Protein AF-A0A922PUW0-F1 (afdb_monomer)

Mean predicted aligned error: 14.04 Å

Sequence (118 aa):
MANHLNEHLGPGEKPNTASQIGNWERGIRTPSYIEARKLAEFFNVSLDYLTGKTDRNDFDLAKLFFSNKDLLFNNTVLSSDDRYEIFQLIDGYLKGRTNRHDTDKFYGKQEQLDLKLK

Secondary structure (DSSP, 8-state):
-HHHHTTTPPTTPPPPPHHHHHHHHTTSSPPPHHHHHHHHHHHT--HHHHTT----S---HHHHHTSSSPPEETTEEPPHHHHHHHHHHHHHHHHHHHHHHHHHHHHHHHTT------

Foldseek 3Di:
DQVQLQPDDDVPDDGDDPVNVVCCVVVVDPDDPSSLVSVCVVVVHDSCVVVVVPPPPDDDLLCVLVDPDQDDDPNDTQDNVNSVVVVCVVVVVVVVVVVVVVVCVVVVVVVPPPPPDD

Organism: NCBI:txid1423794

Radius of gyration: 27.44 Å; Cα contacts (8 Å, |Δi|>4): 51; chains: 1; bounding box: 75×52×54 Å

Nearest PDB structures (foldseek):
  3op9-assembly1_A  TM=5.362E-01  e=9.528E-01  Listeria innocua
  6hu8-assembly1_A  TM=7.348E-01  e=4.985E+00  Streptococcus vestibularis F0396
  5jub-assembly1_B  TM=6.936E-01  e=5.635E+00  Streptococcus thermophilus LMD-9
  6qer-assembly4_D  TM=4.568E-01  e=3.901E+00  Streptococcus thermophilus LMD-9

pLDDT: mean 82.91, std 15.03, range [44.72, 97.06]

InterPro domains:
  IPR001387 Cro/C1-type, helix-turn-helix domain [PF01381] (18-50)
  IPR001387 Cro/C1-type, helix-turn-helix domain [PS50943] (17-50)
  IPR001387 Cro/C1-type, helix-turn-helix domain [cd00093] (17-50)
  IPR010982 Lambda repressor-like, DNA-binding domain superfamily [G3DSA:1.10.260.40] (1-58)
  IPR010982 Lambda repressor-like, DNA-binding domain superfamily [SSF47413] (18-56)

Structure (mmCIF, N/CA/C/O backbone):
data_AF-A0A922PUW0-F1
#
_entry.id   AF-A0A922PUW0-F1
#
loop_
_atom_site.group_PDB
_atom_site.id
_atom_site.type_symbol
_atom_site.label_atom_id
_atom_site.label_alt_id
_atom_site.label_comp_id
_atom_site.label_asym_id
_atom_site.label_entity_id
_atom_site.label_seq_id
_atom_site.pdbx_PDB_ins_code
_atom_site.Cartn_x
_atom_site.Cartn_y
_atom_site.Cartn_z
_atom_site.occupancy
_atom_site.B_iso_or_equiv
_atom_site.auth_seq_id
_atom_site.auth_comp_id
_atom_site.auth_asym_id
_atom_site.auth_atom_id
_atom_site.pdbx_PDB_model_num
ATOM 1 N N . MET A 1 1 ? 3.504 3.024 -24.754 1.00 79.88 1 MET A N 1
ATOM 2 C CA . MET A 1 1 ? 4.275 2.517 -23.600 1.00 79.88 1 MET A CA 1
ATOM 3 C C . MET A 1 1 ? 5.778 2.711 -23.773 1.00 79.88 1 MET A C 1
ATOM 5 O O . MET A 1 1 ? 6.323 3.515 -23.039 1.00 79.88 1 MET A O 1
ATOM 9 N N . ALA A 1 2 ? 6.440 2.083 -24.760 1.00 83.50 2 ALA A N 1
ATOM 10 C CA . ALA A 1 2 ? 7.894 2.238 -24.967 1.00 83.50 2 ALA A CA 1
ATOM 11 C C . ALA A 1 2 ? 8.366 3.698 -25.032 1.00 83.50 2 ALA A C 1
ATOM 13 O O . ALA A 1 2 ? 9.316 4.059 -24.351 1.00 83.50 2 ALA A O 1
ATOM 14 N N . ASN A 1 3 ? 7.658 4.536 -25.795 1.00 86.00 3 ASN A N 1
ATOM 15 C CA . ASN A 1 3 ? 7.990 5.956 -25.924 1.00 86.00 3 ASN A CA 1
ATOM 16 C C . ASN A 1 3 ? 7.981 6.670 -24.565 1.00 86.00 3 ASN A C 1
ATOM 18 O O . ASN A 1 3 ? 8.948 7.345 -24.249 1.00 86.00 3 ASN A O 1
ATOM 22 N N . HIS A 1 4 ? 6.964 6.420 -23.734 1.00 85.25 4 HIS A N 1
ATOM 23 C CA . HIS A 1 4 ? 6.833 7.032 -22.411 1.00 85.25 4 HIS A CA 1
ATOM 24 C C . HIS A 1 4 ? 7.900 6.541 -21.423 1.00 85.25 4 HIS A C 1
ATOM 26 O O . HIS A 1 4 ? 8.443 7.321 -20.650 1.00 85.25 4 HIS A O 1
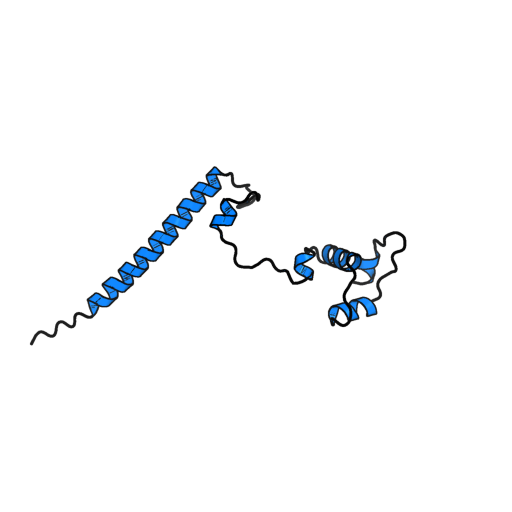ATOM 32 N N . LEU A 1 5 ? 8.271 5.255 -21.467 1.00 85.56 5 LEU A N 1
ATOM 33 C CA . LEU A 1 5 ? 9.370 4.733 -20.637 1.00 85.56 5 LEU A CA 1
ATOM 34 C C . LEU A 1 5 ? 10.738 5.322 -21.027 1.00 85.56 5 LEU A C 1
ATOM 36 O O . LEU A 1 5 ? 11.698 5.210 -20.265 1.00 85.56 5 LEU A O 1
ATOM 40 N N . ASN A 1 6 ? 10.833 5.932 -22.210 1.00 89.50 6 ASN A N 1
ATOM 41 C CA . ASN A 1 6 ? 12.051 6.539 -22.734 1.00 89.50 6 ASN A CA 1
ATOM 42 C C . ASN A 1 6 ? 12.082 8.070 -22.577 1.00 89.50 6 ASN A C 1
ATOM 44 O O . ASN A 1 6 ? 13.077 8.679 -22.959 1.00 89.50 6 ASN A O 1
ATOM 48 N N . GLU A 1 7 ? 11.039 8.697 -22.020 1.00 85.19 7 GLU A N 1
ATOM 49 C CA . GLU A 1 7 ? 10.975 10.160 -21.841 1.00 85.19 7 GLU A CA 1
ATOM 50 C C . GLU A 1 7 ? 12.006 10.677 -20.822 1.00 85.19 7 GLU A C 1
ATOM 52 O O . GLU A 1 7 ? 12.494 11.800 -20.945 1.00 85.19 7 GLU A O 1
ATOM 57 N N . HIS A 1 8 ? 12.407 9.838 -19.861 1.00 76.44 8 HIS A N 1
ATOM 58 C CA . HIS A 1 8 ? 13.353 10.185 -18.797 1.00 76.44 8 HIS A CA 1
ATOM 59 C C . HIS A 1 8 ? 14.489 9.156 -18.686 1.00 76.44 8 HIS A C 1
ATOM 61 O O . HIS A 1 8 ? 14.627 8.459 -17.681 1.00 76.44 8 HIS A O 1
ATOM 67 N N . LEU A 1 9 ? 15.300 9.031 -19.741 1.00 83.12 9 LEU A N 1
ATOM 68 C CA . LEU A 1 9 ? 16.475 8.154 -19.734 1.00 83.12 9 LEU A CA 1
ATOM 69 C C . LEU A 1 9 ? 17.616 8.753 -18.902 1.00 83.12 9 LEU A C 1
ATOM 71 O O . LEU A 1 9 ? 18.029 9.894 -19.115 1.00 83.12 9 LEU A O 1
ATOM 75 N N . GLY A 1 10 ? 18.148 7.956 -17.976 1.00 80.94 10 GLY A N 1
ATOM 76 C CA . GLY A 1 10 ? 19.353 8.299 -17.225 1.00 80.94 10 GLY A CA 1
ATOM 77 C C . GLY A 1 10 ? 20.632 8.241 -18.080 1.00 80.94 10 GLY A C 1
ATOM 78 O O . GLY A 1 10 ? 20.634 7.671 -19.177 1.00 80.94 10 GLY A O 1
ATOM 79 N N . PRO A 1 11 ? 21.761 8.789 -17.592 1.00 81.88 11 PRO A N 1
ATOM 80 C CA . PRO A 1 11 ? 23.034 8.736 -18.308 1.00 81.88 11 PRO A CA 1
ATOM 81 C C . PRO A 1 11 ? 23.467 7.287 -18.579 1.00 81.88 11 PRO A C 1
ATOM 83 O O . PRO A 1 11 ? 23.647 6.501 -17.652 1.00 81.88 11 PRO A O 1
ATOM 86 N N . GLY A 1 12 ? 23.647 6.933 -19.855 1.00 82.62 12 GLY A N 1
ATOM 87 C CA . GLY A 1 12 ? 24.061 5.587 -20.273 1.00 82.62 12 GLY A CA 1
ATOM 88 C C . GLY A 1 12 ? 22.928 4.559 -20.381 1.00 82.62 12 GLY A C 1
ATOM 89 O O . GLY A 1 12 ? 23.191 3.409 -20.742 1.00 82.62 12 GLY A O 1
ATOM 90 N N . GLU A 1 13 ? 21.677 4.947 -20.124 1.00 85.75 13 GLU A N 1
ATOM 91 C CA . GLU A 1 13 ? 20.528 4.070 -20.335 1.00 85.75 13 GLU A CA 1
ATOM 92 C C . GLU A 1 13 ? 20.184 3.949 -21.822 1.00 85.75 13 GLU A C 1
ATOM 94 O O . GLU A 1 13 ? 20.151 4.928 -22.570 1.00 85.75 13 GLU A O 1
ATOM 99 N N . LYS A 1 14 ? 19.909 2.718 -22.259 1.00 86.69 14 LYS A N 1
ATOM 100 C CA . LYS A 1 14 ? 19.445 2.450 -23.621 1.00 86.69 14 LYS A CA 1
ATOM 101 C C . LYS A 1 14 ? 17.919 2.562 -23.679 1.00 86.69 14 LYS A C 1
ATOM 103 O O . LYS A 1 14 ? 17.259 2.116 -22.742 1.00 86.69 14 LYS A O 1
ATOM 108 N N . PRO A 1 15 ? 17.353 3.086 -24.778 1.00 89.38 15 PRO A N 1
ATOM 109 C CA . PRO A 1 15 ? 15.911 3.160 -24.941 1.00 89.38 15 PRO A CA 1
ATOM 110 C C . PRO A 1 15 ? 15.289 1.762 -25.000 1.00 89.38 15 PRO A C 1
ATOM 112 O O . PRO A 1 15 ? 15.793 0.852 -25.664 1.00 89.38 15 PRO A O 1
ATOM 115 N N . ASN A 1 16 ? 14.145 1.619 -24.344 1.00 90.75 16 ASN A N 1
ATOM 116 C CA . ASN A 1 16 ? 13.308 0.437 -24.411 1.00 90.75 16 ASN A CA 1
ATOM 117 C C . ASN A 1 16 ? 12.664 0.308 -25.786 1.00 90.75 16 ASN A C 1
ATOM 119 O O . ASN A 1 16 ? 12.144 1.276 -26.345 1.00 90.75 16 ASN A O 1
ATOM 123 N N . THR A 1 17 ? 12.643 -0.915 -26.309 1.00 92.56 17 THR A N 1
ATOM 124 C CA . THR A 1 17 ? 11.948 -1.236 -27.559 1.00 92.56 17 THR A CA 1
ATOM 125 C C . THR A 1 17 ? 10.586 -1.863 -27.274 1.00 92.56 17 THR A C 1
ATOM 127 O O . THR A 1 17 ? 10.384 -2.506 -26.244 1.00 92.56 17 THR A O 1
ATOM 130 N N . ALA A 1 18 ? 9.648 -1.743 -28.217 1.00 90.06 18 ALA A N 1
ATOM 131 C CA . ALA A 1 18 ? 8.347 -2.406 -28.107 1.00 90.06 18 ALA A CA 1
ATOM 132 C C . ALA A 1 18 ? 8.483 -3.936 -27.971 1.00 90.06 18 ALA A C 1
ATOM 134 O O . ALA A 1 18 ? 7.767 -4.558 -27.193 1.00 90.06 18 ALA A O 1
ATOM 135 N N . SER A 1 19 ? 9.456 -4.536 -28.667 1.00 92.12 19 SER A N 1
ATOM 136 C CA . SER A 1 19 ? 9.760 -5.970 -28.561 1.00 92.12 19 SER A CA 1
ATOM 137 C C . SER A 1 19 ? 10.231 -6.360 -27.156 1.00 92.12 19 SER A C 1
ATOM 139 O O . SER A 1 19 ? 9.808 -7.380 -26.616 1.00 92.12 19 SER A O 1
ATOM 141 N N . GLN A 1 20 ? 11.070 -5.530 -26.529 1.00 92.00 20 GLN A N 1
ATOM 142 C CA . GLN A 1 20 ? 11.525 -5.749 -25.158 1.00 92.00 20 GLN A CA 1
ATOM 143 C C . GLN A 1 20 ? 10.354 -5.764 -24.168 1.00 92.00 20 GLN A C 1
ATOM 145 O O . GLN A 1 20 ? 10.270 -6.689 -23.365 1.00 92.00 20 GLN A O 1
ATOM 150 N N . ILE A 1 21 ? 9.416 -4.822 -24.295 1.00 91.50 21 ILE A N 1
ATOM 151 C CA . ILE A 1 21 ? 8.204 -4.771 -23.462 1.00 91.50 21 ILE A CA 1
ATOM 152 C C . ILE A 1 21 ? 7.316 -5.990 -23.711 1.00 91.50 21 ILE A C 1
ATOM 154 O O . ILE A 1 21 ? 6.932 -6.669 -22.764 1.00 91.50 21 ILE A O 1
ATOM 158 N N . GLY A 1 22 ? 7.085 -6.353 -24.974 1.00 92.06 22 GLY A N 1
ATOM 159 C CA . GLY A 1 22 ? 6.299 -7.542 -25.309 1.00 92.06 22 GLY A CA 1
ATOM 160 C C . GLY A 1 22 ? 6.934 -8.855 -24.827 1.00 92.06 22 GLY A C 1
ATOM 161 O O . GLY A 1 22 ? 6.242 -9.861 -24.675 1.00 92.06 22 GLY A O 1
ATOM 162 N N . ASN A 1 23 ? 8.250 -8.896 -24.587 1.00 94.81 23 ASN A N 1
ATOM 163 C CA . ASN A 1 23 ? 8.901 -10.036 -23.932 1.00 94.81 23 ASN A CA 1
ATOM 164 C C . ASN A 1 23 ? 8.639 -10.059 -22.417 1.00 94.81 23 ASN A C 1
ATOM 166 O O . ASN A 1 23 ? 8.549 -11.150 -21.857 1.00 94.81 23 ASN A O 1
ATOM 170 N N . TRP A 1 24 ? 8.508 -8.897 -21.767 1.00 94.19 24 TRP A N 1
ATOM 171 C CA . TRP A 1 24 ? 8.154 -8.789 -20.347 1.00 94.19 24 TRP A CA 1
ATOM 172 C C . TRP A 1 24 ? 6.706 -9.198 -20.092 1.00 94.19 24 TRP A C 1
ATOM 174 O O . TRP A 1 24 ? 6.453 -10.021 -19.220 1.00 94.19 24 TRP A O 1
ATOM 184 N N . GLU A 1 25 ? 5.769 -8.703 -20.903 1.00 89.06 25 GLU A N 1
ATOM 185 C CA . GLU A 1 25 ? 4.335 -9.014 -20.784 1.00 89.06 25 GLU A CA 1
ATOM 186 C C . GLU A 1 25 ? 4.040 -10.512 -20.945 1.00 89.06 25 GLU A C 1
ATOM 188 O O . GLU A 1 25 ? 3.142 -11.051 -20.307 1.00 89.06 25 GLU A O 1
ATOM 193 N N . ARG A 1 26 ? 4.830 -11.209 -21.772 1.00 92.25 26 ARG A N 1
ATOM 194 C CA . ARG A 1 26 ? 4.733 -12.665 -21.970 1.00 92.25 26 ARG A CA 1
ATOM 195 C C . ARG A 1 26 ? 5.555 -13.480 -20.967 1.00 92.25 26 ARG A C 1
ATOM 197 O O . ARG A 1 26 ? 5.589 -14.701 -21.080 1.00 92.25 26 ARG A O 1
ATOM 204 N N . GLY A 1 27 ? 6.270 -12.831 -20.045 1.00 88.94 27 GLY A N 1
ATOM 205 C CA . GLY A 1 27 ? 7.134 -13.499 -19.067 1.00 88.94 27 GLY A CA 1
ATOM 206 C C . GLY A 1 27 ? 8.367 -14.192 -19.662 1.00 88.94 27 GLY A C 1
ATOM 207 O O . GLY A 1 27 ? 8.992 -15.012 -18.999 1.00 88.94 27 GLY A O 1
ATOM 208 N N . ILE A 1 28 ? 8.740 -13.882 -20.908 1.00 94.62 28 ILE A N 1
ATOM 209 C CA . ILE A 1 28 ? 9.907 -14.477 -21.589 1.00 94.62 28 ILE A CA 1
ATOM 210 C C . ILE A 1 28 ? 11.209 -13.907 -21.027 1.00 94.62 28 ILE A C 1
ATOM 212 O O . ILE A 1 28 ? 12.239 -14.580 -20.997 1.00 94.62 28 ILE A O 1
ATOM 216 N N . ARG A 1 29 ? 11.180 -12.636 -20.617 1.00 93.06 29 ARG A N 1
ATOM 217 C CA . ARG A 1 29 ? 12.296 -11.957 -19.960 1.00 93.06 29 ARG A CA 1
ATOM 218 C C . ARG A 1 29 ? 11.786 -11.179 -18.763 1.00 93.06 29 ARG A C 1
ATOM 220 O O . ARG A 1 29 ? 10.670 -10.674 -18.784 1.00 93.06 29 ARG A O 1
ATOM 227 N N . THR A 1 30 ? 12.651 -11.008 -17.775 1.00 90.56 30 THR A N 1
ATOM 228 C CA . THR A 1 30 ? 12.373 -10.178 -16.603 1.00 90.56 30 THR A CA 1
ATOM 229 C C . THR A 1 30 ? 12.942 -8.773 -16.825 1.00 90.56 30 THR A C 1
ATOM 231 O O . THR A 1 30 ? 14.082 -8.660 -17.295 1.00 90.56 30 THR A O 1
ATOM 234 N N . PRO A 1 31 ? 12.191 -7.695 -16.532 1.00 92.44 31 PRO A N 1
ATOM 235 C CA . PRO A 1 31 ? 12.742 -6.343 -16.539 1.00 92.44 31 PRO A CA 1
ATOM 236 C C . PRO A 1 31 ? 13.846 -6.199 -15.481 1.00 92.44 31 PRO A C 1
ATOM 238 O O . PRO A 1 31 ? 13.845 -6.882 -14.457 1.00 92.44 31 PRO A O 1
ATOM 241 N N . SER A 1 32 ? 14.801 -5.297 -15.720 1.00 92.00 32 SER A N 1
ATOM 242 C CA . SER A 1 32 ? 15.762 -4.906 -14.683 1.00 92.00 32 SER A CA 1
ATOM 243 C C . SER A 1 32 ? 15.059 -4.077 -13.602 1.00 92.00 32 SER A C 1
ATOM 245 O O . SER A 1 32 ? 13.944 -3.600 -13.806 1.00 92.00 32 SER A O 1
ATOM 247 N N . TYR A 1 33 ? 15.721 -3.843 -12.468 1.00 90.38 33 TYR A N 1
ATOM 248 C CA . TYR A 1 33 ? 15.177 -2.975 -11.417 1.00 90.38 33 TYR A CA 1
ATOM 249 C C . TYR A 1 33 ? 14.811 -1.571 -11.930 1.00 90.38 33 TYR A C 1
ATOM 251 O O . TYR A 1 33 ? 13.745 -1.054 -11.610 1.00 90.38 33 TYR A O 1
ATOM 259 N N . ILE A 1 34 ? 15.670 -0.975 -12.763 1.00 90.81 34 ILE A N 1
ATOM 260 C CA . ILE A 1 34 ? 15.430 0.350 -13.349 1.00 90.81 34 ILE A CA 1
ATOM 261 C C . ILE A 1 34 ? 14.172 0.339 -14.217 1.00 90.81 34 ILE A C 1
ATOM 263 O O . ILE A 1 34 ? 13.340 1.235 -14.106 1.00 90.81 34 ILE A O 1
ATOM 267 N N . GLU A 1 35 ? 14.000 -0.703 -15.029 1.00 91.88 35 GLU A N 1
ATOM 268 C CA . GLU A 1 35 ? 12.821 -0.838 -15.881 1.00 91.88 35 GLU A CA 1
ATOM 269 C C . GLU A 1 35 ? 11.554 -1.114 -15.072 1.00 91.88 35 GLU A C 1
ATOM 271 O O . GLU A 1 35 ? 10.521 -0.502 -15.324 1.00 91.88 35 GLU A O 1
ATOM 276 N N . ALA A 1 36 ? 11.635 -1.945 -14.032 1.00 92.25 36 ALA A N 1
ATOM 277 C CA . ALA A 1 36 ? 10.529 -2.157 -13.104 1.00 92.25 36 ALA A CA 1
ATOM 278 C C . ALA A 1 36 ? 10.108 -0.854 -12.403 1.00 92.25 36 ALA A C 1
ATOM 280 O O . ALA A 1 36 ? 8.916 -0.595 -12.263 1.00 92.25 36 ALA A O 1
ATOM 281 N N . ARG A 1 37 ? 11.063 0.003 -12.014 1.00 91.44 37 ARG A N 1
ATOM 282 C CA . ARG A 1 37 ? 10.762 1.314 -11.418 1.00 91.44 37 ARG A CA 1
ATOM 283 C C . ARG A 1 37 ? 10.042 2.231 -12.408 1.00 91.44 37 ARG A C 1
ATOM 285 O O . ARG A 1 37 ? 9.017 2.800 -12.052 1.00 91.44 37 ARG A O 1
ATOM 292 N N . LYS A 1 38 ? 10.518 2.318 -13.654 1.00 91.19 38 LYS A N 1
ATOM 293 C CA . LYS A 1 38 ? 9.854 3.106 -14.710 1.00 91.19 38 LYS A CA 1
ATOM 294 C C . LYS A 1 38 ? 8.435 2.607 -14.990 1.00 91.19 38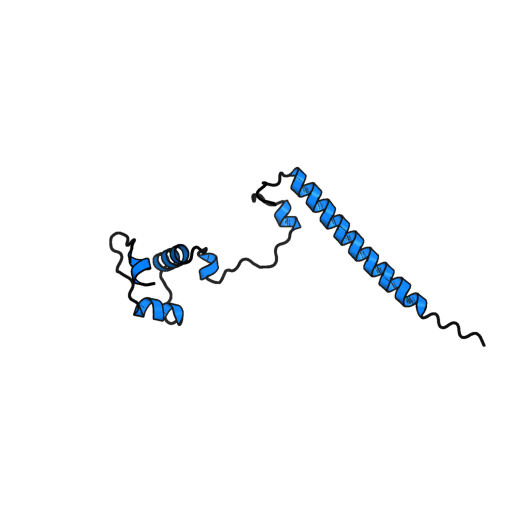 LYS A C 1
ATOM 296 O O . LYS A 1 38 ? 7.532 3.405 -15.208 1.00 91.19 38 LYS A O 1
ATOM 301 N N . LEU A 1 39 ? 8.228 1.289 -14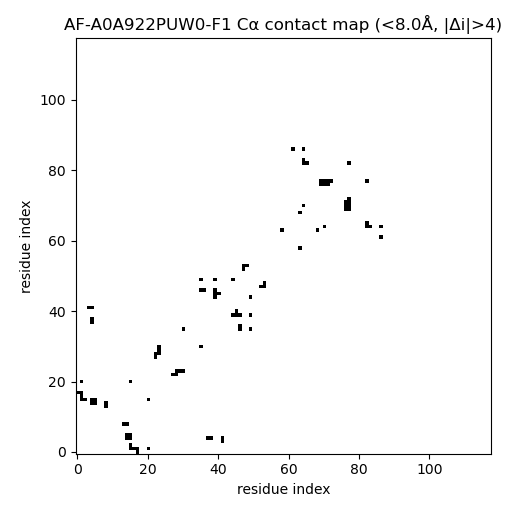.968 1.00 92.38 39 LEU A N 1
ATOM 302 C CA . LEU A 1 39 ? 6.901 0.685 -15.093 1.00 92.38 39 LEU A CA 1
ATOM 303 C C . LEU A 1 39 ? 5.989 1.085 -13.923 1.00 92.38 39 LEU A C 1
ATOM 305 O O . LEU A 1 39 ? 4.836 1.437 -14.151 1.00 92.38 39 LEU A O 1
ATOM 309 N N . ALA A 1 40 ? 6.503 1.062 -12.692 1.00 92.06 40 ALA A N 1
ATOM 310 C CA . ALA A 1 40 ? 5.751 1.441 -11.496 1.00 92.06 40 ALA A CA 1
ATOM 311 C C . ALA A 1 40 ? 5.326 2.917 -11.544 1.00 92.06 40 ALA A C 1
ATOM 313 O O . ALA A 1 40 ? 4.161 3.228 -11.309 1.00 92.06 40 ALA A O 1
ATOM 314 N N . GLU A 1 41 ? 6.238 3.805 -11.941 1.00 90.06 41 GLU A N 1
ATOM 315 C CA . GLU A 1 41 ? 5.962 5.230 -12.154 1.00 90.06 41 GLU A CA 1
ATOM 316 C C . GLU A 1 41 ? 4.938 5.452 -13.280 1.00 90.06 41 GLU A C 1
ATOM 318 O O . GLU A 1 41 ? 3.973 6.188 -13.090 1.00 90.06 41 GLU A O 1
ATOM 323 N N . PHE A 1 42 ? 5.090 4.768 -14.422 1.00 90.12 42 PHE A N 1
ATOM 324 C CA . PHE A 1 42 ? 4.173 4.876 -15.565 1.00 90.12 42 PHE A CA 1
ATOM 325 C C . PHE A 1 42 ? 2.732 4.475 -15.219 1.00 90.12 42 PHE A C 1
ATOM 327 O O . PHE A 1 42 ? 1.788 5.131 -15.652 1.00 90.12 42 PHE A O 1
ATOM 334 N N . PHE A 1 43 ? 2.552 3.405 -14.441 1.00 90.19 43 PHE A N 1
ATOM 335 C CA . PHE A 1 43 ? 1.228 2.939 -14.018 1.00 90.19 43 PHE A CA 1
ATOM 336 C C . PHE A 1 43 ? 0.741 3.572 -12.710 1.00 90.19 43 PHE A C 1
ATOM 338 O O . PHE A 1 43 ? -0.386 3.303 -12.299 1.00 90.19 43 PHE A O 1
ATOM 345 N N . ASN A 1 44 ? 1.563 4.404 -12.064 1.00 89.38 44 ASN A N 1
ATOM 346 C CA . ASN A 1 44 ? 1.306 4.969 -10.743 1.00 89.38 44 ASN A CA 1
ATOM 347 C C . ASN A 1 44 ? 0.960 3.896 -9.686 1.00 89.38 44 ASN A C 1
ATOM 349 O O . ASN A 1 44 ? -0.031 3.994 -8.961 1.00 89.38 44 ASN A O 1
ATOM 353 N N . VAL A 1 45 ? 1.779 2.846 -9.619 1.00 89.19 45 VAL A N 1
ATOM 354 C CA . VAL A 1 45 ? 1.656 1.726 -8.670 1.00 89.19 45 VAL A CA 1
ATOM 355 C C . VAL A 1 45 ? 2.966 1.512 -7.912 1.00 89.19 45 VAL A C 1
ATOM 357 O O . VAL A 1 45 ? 4.012 2.029 -8.297 1.00 89.19 45 VAL A O 1
ATOM 360 N N . SER A 1 46 ? 2.944 0.729 -6.831 1.00 90.25 46 SER A N 1
ATOM 361 C CA . SER A 1 46 ? 4.174 0.339 -6.132 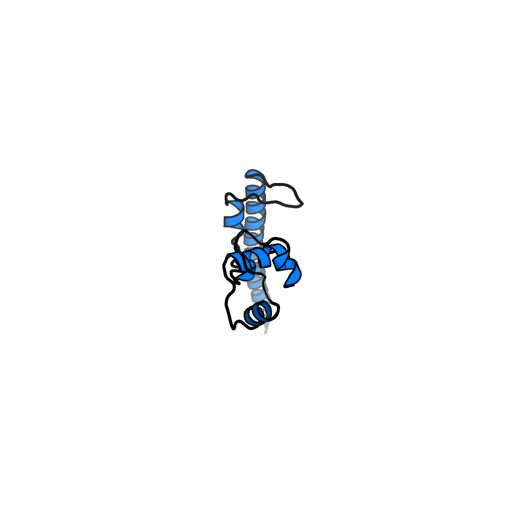1.00 90.25 46 SER A CA 1
ATOM 362 C C . SER A 1 46 ? 4.943 -0.754 -6.891 1.00 90.25 46 SER A C 1
ATOM 364 O O . SER A 1 46 ? 4.375 -1.538 -7.654 1.00 90.25 46 SER A O 1
ATOM 366 N N . LEU A 1 47 ? 6.253 -0.864 -6.648 1.00 90.00 47 LEU A N 1
ATOM 367 C CA . LEU A 1 47 ? 7.053 -1.995 -7.145 1.00 90.00 47 LEU A CA 1
ATOM 368 C C . LEU A 1 47 ? 6.547 -3.343 -6.608 1.00 90.00 47 LEU A C 1
ATOM 370 O O . LEU A 1 47 ? 6.573 -4.347 -7.322 1.00 90.00 47 LEU A O 1
ATOM 374 N N . ASP A 1 48 ? 6.054 -3.367 -5.370 1.00 86.88 48 ASP A N 1
ATOM 375 C CA . ASP A 1 48 ? 5.481 -4.570 -4.762 1.00 86.88 48 ASP A CA 1
ATOM 376 C C . ASP A 1 48 ? 4.239 -5.044 -5.527 1.00 86.88 48 ASP A C 1
ATOM 378 O O . ASP A 1 48 ? 4.119 -6.238 -5.817 1.00 86.88 48 ASP A O 1
ATOM 382 N N . TYR A 1 49 ? 3.398 -4.106 -5.982 1.00 86.88 49 TYR A N 1
ATOM 383 C CA . TYR A 1 49 ? 2.255 -4.399 -6.846 1.00 86.88 49 TYR A CA 1
ATOM 384 C C . TYR A 1 49 ? 2.683 -5.080 -8.156 1.00 86.88 49 TYR A C 1
ATOM 386 O O . TYR A 1 49 ? 2.098 -6.092 -8.541 1.00 86.88 49 TYR A O 1
ATOM 394 N N . LEU A 1 50 ? 3.749 -4.598 -8.808 1.00 87.94 50 LEU A N 1
ATOM 395 C CA . LEU A 1 50 ? 4.259 -5.205 -10.048 1.00 87.94 50 LEU A CA 1
ATOM 396 C C . LEU A 1 50 ? 4.817 -6.618 -9.854 1.00 87.94 50 LEU A C 1
ATOM 398 O O . LEU A 1 50 ? 4.748 -7.441 -10.764 1.00 87.94 50 LEU A O 1
ATOM 402 N N . THR A 1 51 ? 5.400 -6.904 -8.690 1.00 84.56 51 THR A N 1
ATOM 403 C CA . THR A 1 51 ? 6.020 -8.211 -8.418 1.00 84.56 51 THR A CA 1
ATOM 404 C C . THR A 1 51 ? 5.031 -9.255 -7.911 1.00 84.56 51 THR A C 1
ATOM 406 O O . THR A 1 51 ? 5.432 -10.376 -7.598 1.00 84.56 51 THR A O 1
ATOM 409 N N . GLY A 1 52 ? 3.744 -8.909 -7.810 1.00 75.81 52 GLY A N 1
ATOM 410 C CA . GLY A 1 52 ? 2.733 -9.802 -7.253 1.00 75.81 52 GLY A CA 1
ATOM 411 C C . GLY A 1 52 ? 2.935 -10.073 -5.762 1.00 75.81 52 GLY A C 1
ATOM 412 O O . GLY A 1 52 ? 2.248 -10.925 -5.201 1.00 75.81 52 GLY A O 1
ATOM 413 N N . LYS A 1 53 ? 3.825 -9.322 -5.095 1.00 67.06 53 LYS A N 1
ATOM 414 C CA . LYS A 1 53 ? 3.805 -9.159 -3.643 1.00 67.06 53 LYS A CA 1
ATOM 415 C C . LYS A 1 53 ? 2.662 -8.211 -3.312 1.00 67.06 53 LYS A C 1
ATOM 417 O O . LYS A 1 53 ? 2.861 -7.109 -2.817 1.00 67.06 53 LYS A O 1
ATOM 422 N N . THR A 1 54 ? 1.447 -8.631 -3.644 1.00 61.38 54 THR A N 1
ATOM 423 C CA . THR A 1 54 ? 0.278 -8.003 -3.055 1.00 61.38 54 THR A CA 1
ATOM 424 C C . THR A 1 54 ? 0.427 -8.205 -1.558 1.00 61.38 54 THR A C 1
ATOM 426 O O . THR A 1 54 ? 0.809 -9.297 -1.117 1.00 61.38 54 THR A O 1
ATOM 429 N N . ASP A 1 55 ? 0.179 -7.157 -0.783 1.00 59.31 55 ASP A N 1
ATOM 430 C CA . ASP A 1 55 ? 0.099 -7.291 0.659 1.00 59.31 55 ASP A CA 1
ATOM 431 C C . ASP A 1 55 ? -0.757 -8.518 0.997 1.00 59.31 55 ASP A C 1
ATOM 433 O O . ASP A 1 55 ? -1.746 -8.815 0.320 1.00 59.31 55 ASP A O 1
ATOM 437 N N . ARG A 1 56 ? -0.340 -9.290 2.000 1.00 58.06 56 ARG A N 1
ATOM 438 C CA . ARG A 1 56 ? -1.197 -10.317 2.592 1.00 58.06 56 ARG A CA 1
ATOM 439 C C . ARG A 1 56 ? -2.560 -9.671 2.865 1.00 58.06 56 ARG A C 1
ATOM 441 O O . ARG A 1 56 ? -2.644 -8.756 3.676 1.00 58.06 56 ARG A O 1
ATOM 448 N N . ASN A 1 57 ? -3.592 -10.082 2.122 1.00 63.16 57 ASN A N 1
ATOM 449 C CA . ASN A 1 57 ? -4.916 -9.444 2.162 1.00 63.16 57 ASN A CA 1
ATOM 450 C C . ASN A 1 57 ? -5.630 -9.656 3.508 1.00 63.16 57 ASN A C 1
ATOM 452 O O . ASN A 1 57 ? -6.690 -9.082 3.753 1.00 63.16 57 ASN A O 1
ATOM 456 N N . ASP A 1 58 ? -5.064 -10.482 4.381 1.00 71.12 58 ASP A N 1
ATOM 457 C CA . ASP A 1 58 ? -5.425 -10.623 5.775 1.00 71.12 58 ASP A CA 1
ATOM 458 C C . ASP A 1 58 ? -4.598 -9.667 6.646 1.00 71.12 58 ASP A C 1
ATOM 460 O O . ASP A 1 58 ? -3.450 -9.920 7.016 1.00 71.12 58 ASP A O 1
ATOM 464 N N . PHE A 1 59 ? -5.227 -8.553 7.017 1.00 76.31 59 PHE A N 1
ATOM 465 C CA . PHE A 1 59 ? -4.705 -7.646 8.029 1.00 76.31 59 PHE A CA 1
ATOM 466 C C . PHE A 1 59 ? -5.417 -7.871 9.358 1.00 76.31 59 PHE A C 1
ATOM 468 O O . PHE A 1 59 ? -6.639 -7.777 9.465 1.00 76.31 59 PHE A O 1
ATOM 475 N N . ASP A 1 60 ? -4.627 -8.130 10.394 1.00 87.69 60 ASP A N 1
ATOM 476 C CA . ASP A 1 60 ? -5.109 -8.131 11.767 1.00 87.69 60 ASP A CA 1
ATOM 477 C C . ASP A 1 60 ? -5.373 -6.682 12.197 1.00 87.69 60 ASP A C 1
ATOM 479 O O . ASP A 1 60 ? -4.446 -5.893 12.406 1.00 87.69 60 ASP A O 1
ATOM 483 N N . LEU A 1 61 ? -6.655 -6.333 12.296 1.00 90.19 61 LEU A N 1
ATOM 484 C CA . LEU A 1 61 ? -7.093 -4.982 12.622 1.00 90.19 61 LEU A CA 1
ATOM 485 C C . LEU A 1 61 ? -6.639 -4.549 14.025 1.00 90.19 61 LEU A C 1
ATOM 487 O O . LEU A 1 61 ? -6.319 -3.378 14.223 1.00 90.19 61 LEU A O 1
ATOM 491 N N . ALA A 1 62 ? -6.532 -5.484 14.978 1.00 90.75 62 ALA A N 1
ATOM 492 C CA . ALA A 1 62 ? -6.006 -5.179 16.305 1.00 90.75 62 ALA A CA 1
ATOM 493 C C . ALA A 1 62 ? -4.531 -4.776 16.203 1.00 90.75 62 ALA A C 1
ATOM 495 O O . ALA A 1 62 ? -4.138 -3.725 16.706 1.00 90.75 62 ALA A O 1
ATOM 496 N N . LYS A 1 63 ? -3.718 -5.543 15.464 1.00 92.12 63 LYS A N 1
ATOM 497 C CA . LYS A 1 63 ? -2.313 -5.169 15.216 1.00 92.12 63 LYS A CA 1
ATOM 498 C C . LYS A 1 63 ? -2.185 -3.845 14.471 1.00 92.12 63 LYS A C 1
ATOM 500 O O . LYS A 1 63 ? -1.236 -3.111 14.729 1.00 92.12 63 LYS A O 1
ATOM 505 N N . LEU A 1 64 ? -3.112 -3.535 13.563 1.00 91.38 64 LEU A N 1
ATOM 506 C CA . LEU A 1 64 ? -3.102 -2.275 12.826 1.00 91.38 64 LEU A CA 1
ATOM 507 C C . LEU A 1 64 ? -3.287 -1.081 13.770 1.00 91.38 64 LEU A C 1
ATOM 509 O O . LEU A 1 64 ? -2.470 -0.159 13.720 1.00 91.38 64 LEU A O 1
ATOM 513 N N . PHE A 1 65 ? -4.285 -1.125 14.661 1.00 93.94 65 PHE A N 1
ATOM 514 C CA . PHE A 1 65 ? -4.544 -0.056 15.634 1.00 93.94 65 PHE A CA 1
ATOM 515 C C . PHE A 1 65 ? -3.350 0.223 16.554 1.00 93.94 65 PHE A C 1
ATOM 517 O O . PHE A 1 65 ? -3.081 1.386 16.849 1.00 93.94 65 PHE A O 1
ATOM 524 N N . PHE A 1 66 ? -2.590 -0.808 16.937 1.00 92.50 66 PHE A N 1
ATOM 525 C CA . PHE A 1 66 ? -1.403 -0.671 17.794 1.00 92.50 66 PHE A CA 1
ATOM 526 C C . PHE A 1 66 ? -0.080 -0.506 17.029 1.00 92.50 66 PHE A C 1
ATOM 528 O O . PHE A 1 66 ? 0.990 -0.517 17.634 1.00 92.50 66 PHE A O 1
ATOM 535 N N . SER A 1 67 ? -0.122 -0.379 15.701 1.00 91.69 67 SER A N 1
ATOM 536 C CA . SER A 1 67 ? 1.081 -0.183 14.890 1.00 91.69 67 SER A CA 1
ATOM 537 C C . SER A 1 67 ? 1.526 1.282 14.860 1.00 91.69 67 SER A C 1
ATOM 539 O O . SER A 1 67 ? 0.721 2.200 15.003 1.00 91.69 67 SER A O 1
ATOM 541 N N . ASN A 1 68 ? 2.804 1.507 14.543 1.00 89.62 68 ASN A N 1
ATOM 542 C CA . ASN A 1 68 ? 3.376 2.850 14.371 1.00 89.62 68 ASN A CA 1
ATOM 543 C C . ASN A 1 68 ? 2.980 3.527 13.042 1.00 89.62 68 ASN A C 1
ATOM 545 O O . ASN A 1 68 ? 3.629 4.483 12.625 1.00 89.62 68 ASN A O 1
ATOM 549 N N . LYS A 1 69 ? 1.975 3.008 12.327 1.00 89.56 69 LYS A N 1
ATOM 550 C CA . LYS A 1 69 ? 1.487 3.614 11.085 1.00 89.56 69 LYS A CA 1
ATOM 551 C C . LYS 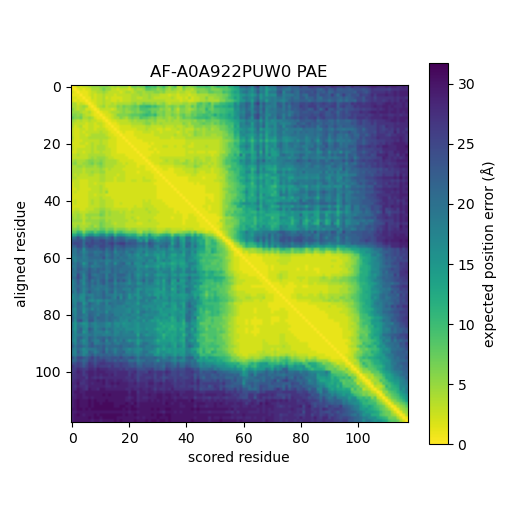A 1 69 ? 0.512 4.743 11.396 1.00 89.56 69 LYS A C 1
ATOM 553 O O . LYS A 1 69 ? -0.268 4.646 12.346 1.00 89.56 69 LYS A O 1
ATOM 558 N N . ASP A 1 70 ? 0.487 5.761 10.546 1.00 94.50 70 ASP A N 1
ATOM 559 C CA . ASP A 1 70 ? -0.602 6.731 10.538 1.00 94.50 70 ASP A CA 1
ATOM 560 C C . ASP A 1 70 ? -1.851 6.075 9.951 1.00 94.50 70 ASP A C 1
ATOM 562 O O . ASP A 1 70 ? -1.862 5.616 8.809 1.00 94.50 70 ASP A O 1
ATOM 566 N N . LEU A 1 71 ? -2.899 5.991 10.767 1.00 94.19 71 LEU A N 1
ATOM 567 C CA . LEU A 1 71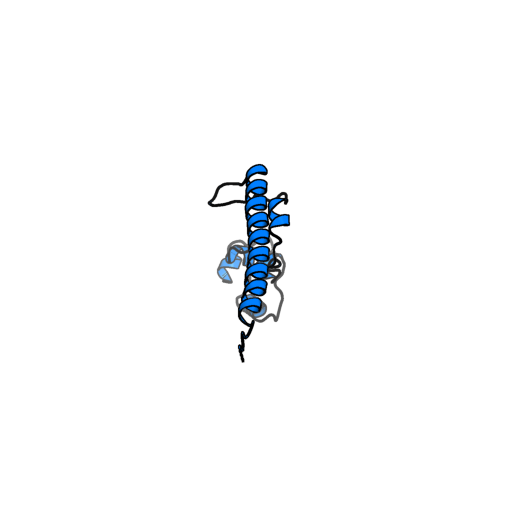 ? -4.202 5.491 10.359 1.00 94.19 71 LEU A CA 1
ATOM 568 C C . LEU A 1 71 ? -5.106 6.681 10.119 1.00 94.19 71 LEU A C 1
ATOM 570 O O . LEU A 1 71 ? -5.284 7.512 11.007 1.00 94.19 71 LEU A O 1
ATOM 574 N N . LEU A 1 72 ? -5.666 6.749 8.919 1.00 95.62 72 LEU A N 1
ATOM 575 C CA . LEU A 1 72 ? -6.590 7.798 8.539 1.00 95.62 72 LEU A CA 1
ATOM 576 C C . LEU A 1 72 ? -8.001 7.226 8.439 1.00 95.62 72 LEU A C 1
ATOM 578 O O . LEU A 1 72 ? -8.202 6.147 7.884 1.00 95.62 72 LEU A O 1
ATOM 582 N N . PHE A 1 73 ? -8.979 7.984 8.918 1.00 94.50 73 PHE A N 1
ATOM 583 C CA . PHE A 1 73 ? -10.396 7.737 8.681 1.00 94.50 73 PHE A CA 1
ATOM 584 C C . PHE A 1 73 ? -11.034 9.036 8.196 1.00 94.50 73 PHE A C 1
ATOM 586 O O . PHE A 1 73 ? -10.916 10.060 8.861 1.00 94.50 73 PHE A O 1
ATOM 593 N N . ASN A 1 74 ? -11.651 9.018 7.010 1.00 95.31 74 ASN A N 1
ATOM 594 C CA . ASN A 1 74 ? -12.215 10.214 6.364 1.00 95.31 74 ASN A CA 1
ATOM 595 C C . ASN A 1 74 ? -11.237 11.406 6.330 1.00 95.31 74 ASN A C 1
ATOM 597 O O . ASN A 1 74 ? -11.591 12.525 6.688 1.00 95.31 74 ASN A O 1
ATOM 601 N N . ASN A 1 75 ? -9.989 11.147 5.919 1.00 94.06 75 ASN A N 1
ATOM 602 C CA . ASN A 1 75 ? -8.901 12.132 5.837 1.00 94.06 75 ASN A CA 1
ATOM 603 C C . ASN A 1 75 ? -8.446 12.732 7.183 1.00 94.06 75 ASN A C 1
ATOM 605 O O . ASN A 1 75 ? -7.633 13.654 7.190 1.00 94.06 75 ASN A O 1
ATOM 609 N N . THR A 1 76 ? -8.892 12.190 8.315 1.00 94.69 76 THR A N 1
ATOM 610 C CA . THR A 1 76 ? -8.419 12.573 9.649 1.00 94.69 76 THR A CA 1
ATOM 611 C C . THR A 1 76 ? -7.467 11.517 10.189 1.00 94.69 76 THR A C 1
ATOM 613 O O . THR A 1 76 ? -7.789 10.330 10.174 1.00 94.69 76 THR A O 1
ATOM 616 N N . VAL A 1 77 ? -6.293 11.939 10.665 1.00 97.06 77 VAL A N 1
ATOM 617 C CA . VAL A 1 77 ? -5.346 11.047 11.348 1.00 97.06 77 VAL A CA 1
ATOM 618 C C . VAL A 1 77 ? -5.918 10.682 12.715 1.00 97.06 77 VAL A C 1
ATOM 620 O O . VAL A 1 77 ? -6.222 11.564 13.513 1.00 97.06 77 VAL A O 1
ATOM 623 N N . LEU A 1 78 ? -6.053 9.385 12.977 1.00 97.00 78 LEU A N 1
ATOM 624 C CA . LEU A 1 78 ? -6.525 8.857 14.250 1.00 97.00 78 LEU A CA 1
ATOM 625 C C . LEU A 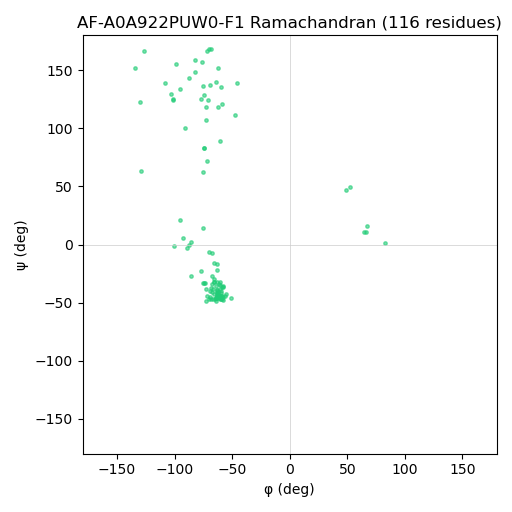1 78 ? -5.408 8.921 15.291 1.00 97.00 78 LEU A C 1
ATOM 627 O O . LEU A 1 78 ? -4.327 8.346 15.083 1.00 97.00 78 LEU A O 1
ATOM 631 N N . SER A 1 79 ? -5.695 9.566 16.421 1.00 97.06 79 SER A N 1
ATOM 632 C CA . SER A 1 79 ? -4.820 9.565 17.593 1.00 97.06 79 SER A CA 1
ATOM 633 C C . SER A 1 79 ? -4.758 8.178 18.245 1.00 97.06 79 SER A C 1
ATOM 635 O O . SER A 1 79 ? -5.550 7.288 17.933 1.00 97.06 79 SER A O 1
ATOM 637 N N . SER A 1 80 ? -3.814 7.971 19.166 1.00 94.94 80 SER A N 1
ATOM 638 C CA . SER A 1 80 ? -3.729 6.720 19.933 1.00 94.94 80 SER A CA 1
ATOM 639 C C . SER A 1 80 ? -5.004 6.438 20.732 1.00 94.94 80 SER A C 1
ATOM 641 O O . SER A 1 80 ? -5.431 5.285 20.801 1.00 94.94 80 SER A O 1
ATOM 643 N N . ASP A 1 81 ? -5.629 7.483 21.274 1.00 96.44 81 ASP A N 1
ATOM 644 C CA 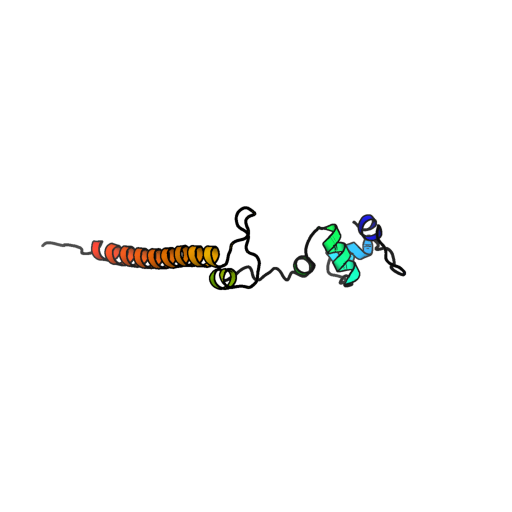. ASP A 1 81 ? -6.861 7.369 22.054 1.00 96.44 81 ASP A CA 1
ATOM 645 C C . ASP A 1 81 ? -8.037 6.980 21.150 1.00 96.44 81 ASP A C 1
ATOM 647 O O . ASP A 1 81 ? -8.742 6.016 21.446 1.00 96.44 81 ASP A O 1
ATOM 651 N N . ASP A 1 82 ? -8.181 7.622 19.981 1.00 96.94 82 ASP A N 1
ATOM 652 C CA . ASP A 1 82 ? -9.215 7.259 18.997 1.00 96.94 82 ASP A CA 1
ATOM 653 C C . ASP A 1 82 ? -9.107 5.785 18.593 1.00 96.94 82 ASP A C 1
ATOM 655 O O . ASP A 1 82 ? -10.099 5.058 18.521 1.00 96.94 82 ASP A O 1
ATOM 659 N N . ARG A 1 83 ? -7.879 5.320 18.338 1.00 96.88 83 ARG A N 1
ATOM 660 C CA . ARG A 1 83 ? -7.615 3.928 17.951 1.00 96.88 83 ARG A CA 1
ATOM 661 C C . ARG A 1 83 ? -8.001 2.954 19.058 1.00 96.88 83 ARG A C 1
ATOM 663 O O . ARG A 1 83 ? -8.536 1.889 18.753 1.00 96.88 83 ARG A O 1
ATOM 670 N N . TYR A 1 84 ? -7.744 3.304 20.318 1.00 95.81 84 TYR A N 1
ATOM 671 C CA . TYR A 1 84 ? -8.121 2.476 21.460 1.00 95.81 84 TYR A CA 1
ATOM 672 C C . TYR A 1 84 ? -9.642 2.389 21.616 1.00 95.81 84 TYR A C 1
ATOM 674 O O . TYR A 1 84 ? -10.178 1.286 21.727 1.00 95.81 84 TYR A O 1
ATOM 682 N N . GLU A 1 85 ? -10.348 3.517 21.547 1.00 96.19 85 GLU A N 1
ATOM 683 C CA . GLU A 1 85 ? -11.811 3.549 21.648 1.00 96.19 85 GLU A CA 1
ATOM 684 C C . GLU A 1 85 ? -12.476 2.742 20.523 1.00 96.19 85 GLU A C 1
ATOM 686 O O . GLU A 1 85 ? -13.345 1.900 20.765 1.00 96.19 85 GLU A O 1
ATOM 691 N N . ILE A 1 86 ? -12.009 2.911 19.282 1.00 96.38 86 ILE A N 1
ATOM 692 C CA . ILE A 1 86 ? -12.510 2.147 18.132 1.00 96.38 86 ILE A CA 1
ATOM 693 C C . ILE A 1 86 ? -12.228 0.648 18.305 1.00 96.38 86 ILE A C 1
ATOM 695 O O . ILE A 1 86 ? -13.099 -0.180 18.019 1.00 96.38 86 ILE A O 1
ATOM 699 N N . PHE A 1 87 ? -11.043 0.279 18.799 1.00 95.75 87 PHE A N 1
ATOM 700 C CA . PHE A 1 87 ? -10.716 -1.114 19.099 1.00 95.75 87 PHE A CA 1
ATOM 701 C C . PHE A 1 87 ? -11.697 -1.719 20.114 1.00 95.75 87 PHE A C 1
ATOM 703 O O . PHE A 1 87 ? -12.230 -2.799 19.858 1.00 95.75 87 PHE A O 1
ATOM 710 N N . GLN A 1 88 ? -11.985 -1.022 21.218 1.00 95.12 88 GLN A N 1
ATOM 711 C CA . GLN A 1 88 ? -12.924 -1.502 22.239 1.00 95.12 88 GLN A CA 1
ATOM 712 C C . GLN A 1 88 ? -14.341 -1.674 21.682 1.00 95.12 88 GLN A C 1
ATOM 714 O O . GLN A 1 88 ? -14.999 -2.677 21.967 1.00 95.12 88 GLN A O 1
ATOM 719 N N . LEU A 1 89 ? -14.804 -0.740 20.843 1.00 95.75 89 LEU A N 1
ATOM 720 C CA . LEU A 1 89 ? -16.105 -0.842 20.177 1.00 95.75 89 LEU A CA 1
ATOM 721 C C . LEU A 1 89 ? -16.196 -2.090 19.288 1.00 95.75 89 LEU A C 1
ATOM 723 O O . LEU A 1 89 ? -17.188 -2.822 19.342 1.00 95.75 89 LEU A O 1
ATOM 727 N N . ILE A 1 90 ? -15.159 -2.357 18.490 1.00 95.06 90 ILE A N 1
ATOM 728 C CA . ILE A 1 90 ? -15.108 -3.520 17.596 1.00 95.06 90 ILE A CA 1
ATOM 729 C C . ILE A 1 90 ? -15.012 -4.821 18.399 1.00 95.06 90 ILE A C 1
ATOM 731 O O . ILE A 1 90 ? -15.771 -5.755 18.136 1.00 95.06 90 ILE A O 1
ATOM 735 N N . ASP A 1 91 ? -14.126 -4.890 19.392 1.00 92.88 91 ASP A N 1
ATOM 736 C CA . ASP A 1 91 ? -13.954 -6.068 20.249 1.00 92.88 91 ASP A CA 1
ATOM 737 C C . ASP A 1 91 ? -15.243 -6.395 21.023 1.00 92.88 91 ASP A C 1
ATOM 739 O O . ASP A 1 91 ? -15.726 -7.532 21.004 1.00 92.88 91 ASP A O 1
ATOM 743 N N . GLY A 1 92 ? -15.873 -5.380 21.621 1.00 92.44 92 GLY A N 1
ATOM 744 C CA . GLY A 1 92 ? -17.162 -5.507 22.297 1.00 92.44 92 GLY A CA 1
ATOM 745 C C . GLY A 1 92 ? -18.274 -5.985 21.360 1.00 92.44 92 GLY A C 1
ATOM 746 O O . GLY A 1 92 ? -19.025 -6.904 21.706 1.00 92.44 92 GLY A O 1
ATOM 747 N N . TYR A 1 93 ? -18.354 -5.429 20.146 1.00 93.94 93 TYR A N 1
ATOM 748 C CA . TYR A 1 93 ? -19.303 -5.879 19.126 1.00 93.94 93 TYR A CA 1
ATOM 749 C C . TYR A 1 93 ? -19.087 -7.350 18.750 1.00 93.94 93 TYR A C 1
ATOM 751 O O . TYR A 1 93 ? -20.049 -8.122 18.716 1.00 93.94 93 TYR A O 1
ATOM 759 N N . LEU A 1 94 ? -17.840 -7.762 18.499 1.00 90.00 94 LEU A N 1
ATOM 760 C CA . LEU A 1 94 ? -17.511 -9.135 18.114 1.00 90.00 94 LEU A CA 1
ATOM 761 C C . LEU A 1 94 ? -17.859 -10.130 19.225 1.00 90.00 94 LEU A C 1
ATOM 763 O O . LEU A 1 94 ? -18.515 -11.134 18.944 1.00 90.00 94 LEU A O 1
ATOM 767 N N . LYS A 1 95 ? -17.513 -9.826 20.482 1.00 89.75 95 LYS A N 1
ATOM 768 C CA . LYS A 1 95 ? -17.900 -10.629 21.656 1.00 89.75 95 LYS A CA 1
ATOM 769 C C . LYS A 1 95 ? -19.419 -10.738 21.786 1.00 89.75 95 LYS A C 1
ATOM 771 O O . LYS A 1 95 ? -19.960 -11.833 21.932 1.00 89.75 95 LYS A O 1
ATOM 776 N N . GLY A 1 96 ? -20.123 -9.6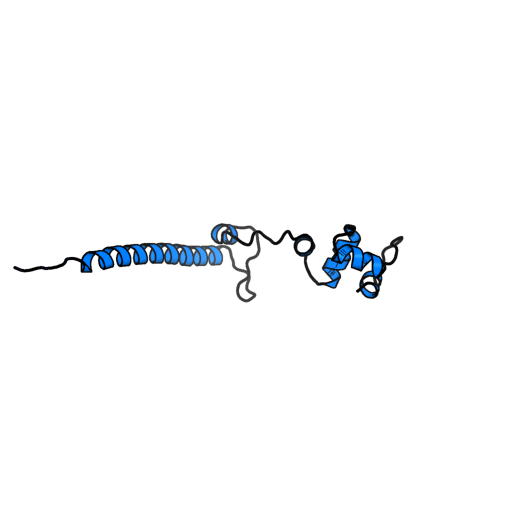12 21.663 1.00 88.75 96 GLY A N 1
ATOM 777 C CA . GLY A 1 96 ? -21.583 -9.570 21.724 1.00 88.75 96 GLY A CA 1
ATOM 778 C C . GLY A 1 96 ? -22.275 -10.300 20.566 1.00 88.75 96 GLY A C 1
ATOM 779 O O . GLY A 1 96 ? -23.381 -10.808 20.741 1.00 88.75 96 GLY A O 1
ATOM 780 N N . ARG A 1 97 ? -21.657 -10.367 19.381 1.00 86.94 97 ARG A N 1
ATOM 781 C CA . ARG A 1 97 ? -22.158 -11.131 18.227 1.00 86.94 97 ARG A CA 1
ATOM 782 C C . ARG A 1 97 ? -22.005 -12.635 18.440 1.00 86.94 97 ARG A C 1
ATOM 784 O O . ARG A 1 97 ? -22.943 -13.376 18.161 1.00 86.94 97 ARG A O 1
ATOM 791 N N . THR A 1 98 ? -20.856 -13.075 18.947 1.00 77.69 98 THR A N 1
ATOM 792 C CA . THR A 1 98 ? -20.608 -14.491 19.255 1.00 77.69 98 THR A CA 1
ATOM 793 C C . THR A 1 98 ? -21.602 -14.998 20.299 1.00 77.69 98 THR A C 1
ATOM 795 O O . THR A 1 98 ? -22.272 -15.999 20.065 1.00 77.69 98 THR A O 1
ATOM 798 N N . ASN A 1 99 ? -21.804 -14.235 21.378 1.00 70.88 99 ASN A N 1
ATOM 799 C CA . ASN A 1 99 ? -22.732 -14.612 22.447 1.00 70.88 99 ASN A CA 1
ATOM 800 C C . ASN A 1 99 ? -24.196 -14.680 21.975 1.00 70.88 99 ASN A C 1
ATOM 802 O O . ASN A 1 99 ? -24.931 -15.558 22.413 1.00 70.88 99 ASN A O 1
ATOM 806 N N . ARG A 1 100 ? -24.620 -13.798 21.055 1.00 63.03 100 ARG A N 1
ATOM 807 C CA . ARG A 1 100 ? -25.969 -13.840 20.458 1.00 63.03 100 ARG A CA 1
ATOM 808 C C . ARG A 1 100 ? -26.186 -15.066 19.568 1.00 63.03 100 ARG A C 1
ATOM 810 O O . ARG A 1 100 ? -27.231 -15.703 19.632 1.00 63.03 100 ARG A O 1
ATOM 817 N N . HIS A 1 101 ? -25.184 -15.441 18.775 1.00 58.16 101 HIS A N 1
ATOM 818 C CA . HIS A 1 101 ? -25.263 -16.649 17.951 1.00 58.16 101 HIS A CA 1
ATOM 819 C C . HIS A 1 101 ? -25.330 -17.938 18.781 1.00 58.16 101 HIS A C 1
ATOM 821 O O . HIS A 1 101 ? -25.978 -18.895 18.353 1.00 58.16 101 HIS A O 1
ATOM 827 N N . ASP A 1 102 ? -24.687 -17.973 19.949 1.00 57.22 102 ASP A N 1
ATOM 828 C CA . ASP A 1 102 ? -24.779 -19.112 20.863 1.00 57.22 102 ASP A CA 1
ATOM 829 C C . ASP A 1 102 ? -26.145 -19.182 21.554 1.00 57.22 102 ASP A C 1
ATOM 831 O O . ASP A 1 102 ? -26.706 -20.274 21.660 1.00 57.22 102 ASP A O 1
ATOM 835 N N . THR A 1 103 ? -26.740 -18.045 21.938 1.00 55.50 103 THR A N 1
ATOM 836 C CA . THR A 1 103 ? -28.107 -18.031 22.483 1.00 55.50 103 THR A CA 1
ATOM 837 C C . THR A 1 103 ? -29.145 -18.448 21.443 1.00 55.50 103 THR A C 1
ATOM 839 O O . THR A 1 103 ? -30.001 -19.272 21.755 1.00 55.50 103 THR A O 1
ATOM 842 N N . ASP A 1 104 ? -29.040 -17.982 20.195 1.00 55.53 104 ASP A N 1
ATOM 843 C CA . ASP A 1 104 ? -29.983 -18.353 19.128 1.00 55.53 104 ASP A CA 1
ATOM 844 C C . ASP A 1 104 ? -29.881 -19.846 18.764 1.00 55.53 104 ASP A C 1
ATOM 846 O O . ASP A 1 104 ? -30.895 -20.516 18.561 1.00 55.53 104 ASP A O 1
ATOM 850 N N . LYS A 1 105 ? -28.666 -20.421 18.753 1.00 56.53 105 LYS A N 1
ATOM 851 C CA . LYS A 1 105 ? -28.465 -21.876 18.588 1.00 56.53 105 LYS A CA 1
ATOM 852 C C . LYS A 1 105 ? -28.980 -22.688 19.778 1.00 56.53 105 LYS A C 1
ATOM 854 O O . LYS A 1 105 ? -29.413 -23.826 19.591 1.00 56.53 105 LYS A O 1
ATOM 859 N N . PHE A 1 106 ? -28.888 -22.144 20.989 1.00 50.50 106 PHE A N 1
ATOM 860 C CA . PHE A 1 106 ? -29.333 -22.807 22.210 1.00 50.50 106 PHE A CA 1
ATOM 861 C C . PHE A 1 106 ? -30.866 -22.847 22.304 1.00 50.50 106 PHE A C 1
ATOM 863 O O . PHE A 1 106 ? -31.435 -23.924 22.489 1.00 50.50 106 PHE A O 1
ATOM 870 N N . TYR A 1 107 ? -31.545 -21.717 22.084 1.00 53.91 107 TYR A N 1
ATOM 871 C CA . TYR A 1 107 ? -33.011 -21.642 22.118 1.00 53.91 107 TYR A CA 1
ATOM 872 C C . TYR A 1 107 ? -33.676 -22.264 20.881 1.00 53.91 107 TYR A C 1
ATOM 874 O O . TYR A 1 107 ? -34.688 -22.945 21.027 1.00 53.91 107 TYR A O 1
ATOM 882 N N . GLY A 1 108 ? -33.062 -22.182 19.693 1.00 54.31 108 GLY A N 1
ATOM 883 C CA . GLY A 1 108 ? -33.547 -22.886 18.496 1.00 54.31 108 GLY A CA 1
ATOM 884 C C . GLY A 1 108 ? -33.536 -24.420 18.614 1.00 54.31 108 GLY A C 1
ATOM 885 O O . GLY A 1 108 ? -34.213 -25.106 17.853 1.00 54.31 108 GLY A O 1
ATOM 886 N N . LYS A 1 109 ? -32.800 -24.983 19.586 1.00 49.81 109 LYS A N 1
ATOM 887 C CA . LYS A 1 109 ? -32.860 -26.410 19.951 1.00 49.81 109 LYS A CA 1
ATOM 888 C C . LYS A 1 109 ? -33.966 -26.739 20.960 1.00 49.81 109 LYS A C 1
ATOM 890 O O . LYS A 1 109 ? -34.428 -27.876 20.975 1.00 49.81 109 LYS A O 1
ATOM 895 N N . GLN A 1 110 ? -34.384 -25.790 21.801 1.00 49.97 110 GLN A N 1
ATOM 896 C CA . GLN A 1 110 ? -35.431 -26.016 22.808 1.00 49.97 110 GLN A CA 1
ATOM 897 C C . GLN A 1 110 ? -36.846 -26.033 22.210 1.00 49.97 110 GLN A C 1
ATOM 899 O O . GLN A 1 110 ? -37.721 -26.688 22.770 1.00 49.97 110 GLN A O 1
ATOM 904 N N . GLU A 1 111 ? -37.066 -25.423 21.041 1.00 50.47 111 GLU A N 1
ATOM 905 C CA . GLU A 1 111 ? -38.355 -25.486 20.328 1.00 50.47 111 GLU A CA 1
ATOM 906 C C . GLU A 1 111 ? -38.684 -26.876 19.735 1.00 50.47 111 GLU A C 1
ATOM 908 O O . GLU A 1 111 ? -39.799 -27.092 19.268 1.00 50.47 111 GLU A O 1
ATOM 913 N N . GLN A 1 112 ? -37.765 -27.853 19.794 1.00 50.62 112 GLN A N 1
ATOM 914 C CA . GLN A 1 112 ? -38.030 -29.261 19.438 1.00 50.62 112 GLN A CA 1
ATOM 915 C C . GLN A 1 112 ? -38.388 -30.153 20.642 1.00 50.62 112 GLN A C 1
ATOM 917 O O . GLN A 1 112 ? -38.271 -31.378 20.569 1.00 50.62 112 GLN A O 1
ATOM 922 N N . LEU A 1 113 ? -38.842 -29.580 21.759 1.00 51.28 113 LEU A N 1
ATOM 923 C CA . LEU A 1 113 ? -39.518 -30.358 22.800 1.00 51.28 113 LEU A CA 1
ATOM 924 C C . LEU A 1 113 ? -40.928 -30.713 22.311 1.00 51.28 113 LEU A C 1
ATOM 926 O O . LEU A 1 113 ? -41.908 -30.032 22.599 1.00 51.28 113 LEU A O 1
ATOM 930 N N . ASP A 1 114 ? -40.986 -31.787 21.525 1.00 60.34 114 ASP A N 1
ATOM 931 C CA . ASP A 1 114 ? -42.186 -32.422 20.989 1.00 60.34 114 ASP A CA 1
ATOM 932 C C . ASP A 1 114 ? -43.065 -32.894 22.164 1.00 60.34 114 ASP A C 1
ATOM 934 O O . ASP A 1 114 ? -42.910 -33.997 22.698 1.00 60.34 114 ASP A O 1
ATOM 938 N N . LEU A 1 115 ? -43.957 -32.011 22.630 1.00 56.09 115 LEU A N 1
ATOM 939 C CA . LEU A 1 115 ? -44.942 -32.288 23.674 1.00 56.09 115 LEU A CA 1
ATOM 940 C C . LEU A 1 115 ? -46.021 -33.221 23.103 1.00 56.09 115 LEU A C 1
ATOM 942 O O . LEU A 1 115 ? -47.164 -32.836 22.859 1.00 56.09 115 LEU A O 1
ATOM 946 N N . LYS A 1 116 ? -45.668 -34.488 22.883 1.00 53.25 116 LYS A N 1
ATOM 947 C CA . LYS A 1 116 ? -46.659 -35.538 22.650 1.00 53.25 116 LYS A CA 1
ATOM 948 C C . LYS A 1 116 ? -47.319 -35.882 23.978 1.00 53.25 116 LYS A C 1
ATOM 950 O O . LYS A 1 116 ? -46.937 -36.842 24.643 1.00 53.25 116 LYS A O 1
ATOM 955 N N . LEU A 1 117 ? -48.316 -35.081 24.353 1.00 44.72 117 LEU A N 1
ATOM 956 C CA . LEU A 1 117 ? -49.332 -35.505 25.309 1.00 44.72 117 LEU A CA 1
ATOM 957 C C . LEU A 1 117 ? -50.089 -36.694 24.691 1.00 44.72 117 LEU A C 1
ATOM 959 O O . LEU A 1 117 ? -50.688 -36.561 23.622 1.00 44.72 117 LEU A O 1
ATOM 963 N N . LYS A 1 118 ? -50.015 -37.851 25.349 1.00 45.91 118 LYS A N 1
ATOM 964 C CA . LYS A 1 118 ? -50.927 -38.983 25.159 1.00 45.91 118 LYS A CA 1
ATOM 965 C C . LYS A 1 118 ? -51.947 -38.996 26.284 1.00 45.91 118 LYS A C 1
ATOM 967 O O . LYS A 1 118 ? -51.547 -38.638 27.414 1.00 45.91 118 LYS A O 1
#

Solvent-accessible surface area (backbone atoms only — not comparable to full-atom values): 7369 Å² total; per-residue (Å²): 107,39,69,67,68,41,73,75,64,56,95,91,58,77,77,61,47,66,67,60,50,57,30,39,80,69,65,77,42,80,73,53,73,70,53,45,49,48,50,17,61,75,71,72,49,52,62,45,60,77,69,68,54,57,71,75,88,78,71,61,64,69,59,53,59,76,39,98,64,91,48,67,57,96,90,38,76,57,50,76,64,55,36,49,55,53,47,51,54,50,52,52,48,53,54,55,50,53,55,49,55,51,50,53,59,53,53,68,58,60,77,67,67,77,80,77,81,126